Protein AF-A0A2V5WBS1-F1 (afdb_monomer_lite)

pLDDT: mean 89.4, std 15.26, range [41.47, 98.94]

Secondary structure (DSSP, 8-state):
----------------------EEEEESSSS-SSHHHHHH-TTEEEEEEPSEEEE--EEE-S--EEE-TTTT--STT--TT-TTSEEEE-S-SBSS-EEEEE-SSS-EEESEEEEEEESBS--EEEEE-TT--S-EEES-EEEEEEE--SSTT---B--

Radius of gyration: 22.57 Å; chains: 1; bounding box: 39×41×91 Å

Structure (mmCIF, N/CA/C/O backbone):
data_AF-A0A2V5WBS1-F1
#
_entry.id   AF-A0A2V5WBS1-F1
#
loop_
_atom_site.group_PDB
_atom_site.id
_atom_site.type_symbol
_atom_site.label_atom_id
_atom_site.label_alt_id
_atom_site.label_comp_id
_atom_site.label_asym_id
_atom_site.label_entity_id
_atom_site.label_seq_id
_atom_site.pdbx_PDB_ins_code
_atom_site.Cartn_x
_atom_site.Cartn_y
_atom_site.Cartn_z
_atom_site.occupancy
_atom_site.B_iso_or_equiv
_atom_site.auth_seq_id
_atom_site.auth_comp_id
_atom_site.auth_asym_id
_atom_site.auth_atom_id
_atom_site.pdbx_PDB_model_num
ATOM 1 N N . MET A 1 1 ? -10.206 -27.647 74.585 1.00 41.47 1 MET A N 1
ATOM 2 C CA . MET A 1 1 ? -9.402 -27.635 73.344 1.00 41.47 1 MET A CA 1
ATOM 3 C C . MET A 1 1 ? -10.195 -26.863 72.298 1.00 41.47 1 MET A C 1
ATOM 5 O O . MET A 1 1 ? -11.294 -27.279 71.966 1.00 41.47 1 MET A O 1
ATOM 9 N N . ASN A 1 2 ? -9.707 -25.675 71.931 1.00 43.78 2 ASN A N 1
ATOM 10 C CA . ASN A 1 2 ? -10.379 -24.681 71.086 1.00 43.78 2 ASN A CA 1
ATOM 11 C C . ASN A 1 2 ? -10.222 -25.021 69.600 1.00 43.78 2 ASN A C 1
ATOM 13 O O . ASN A 1 2 ? -9.089 -25.164 69.151 1.00 43.78 2 ASN A O 1
ATOM 17 N N . ILE A 1 3 ? -11.309 -25.033 68.825 1.00 48.00 3 ILE A N 1
ATOM 18 C CA . ILE A 1 3 ? -11.236 -24.980 67.358 1.00 48.00 3 ILE A CA 1
ATOM 19 C C . ILE A 1 3 ? -12.057 -23.779 66.892 1.00 48.00 3 ILE A C 1
ATOM 21 O O . ILE A 1 3 ? -13.285 -23.775 66.917 1.00 48.00 3 ILE A O 1
ATOM 25 N N . LYS A 1 4 ? -11.331 -22.718 66.530 1.00 48.94 4 LYS A N 1
ATOM 26 C CA . LYS A 1 4 ? -11.854 -21.519 65.877 1.00 48.94 4 LYS A CA 1
ATOM 27 C C . LYS A 1 4 ? -12.185 -21.897 64.431 1.00 48.94 4 LYS A C 1
ATOM 29 O O . LYS A 1 4 ? -11.272 -22.178 63.660 1.00 48.94 4 LYS A O 1
ATOM 34 N N . SER A 1 5 ? -13.469 -21.933 64.077 1.00 52.53 5 SER A N 1
ATOM 35 C CA . SER A 1 5 ? -13.901 -22.148 62.693 1.00 52.53 5 SER A CA 1
ATOM 36 C C . SER A 1 5 ? -13.701 -20.860 61.895 1.00 52.53 5 SER A C 1
ATOM 38 O O . SER A 1 5 ? -14.332 -19.841 62.168 1.00 52.53 5 SER A O 1
ATOM 40 N N . LEU A 1 6 ? -12.782 -20.919 60.936 1.00 49.41 6 LEU A N 1
ATOM 41 C CA . LEU A 1 6 ? -12.473 -19.881 59.960 1.00 49.41 6 LEU A CA 1
ATOM 42 C C . LEU A 1 6 ? -13.694 -19.688 59.038 1.00 49.41 6 LEU A C 1
ATOM 44 O O . LEU A 1 6 ? -14.056 -20.608 58.307 1.00 49.41 6 LEU A O 1
ATOM 48 N N . LEU A 1 7 ? -14.346 -18.520 59.065 1.00 48.88 7 LEU A N 1
ATOM 49 C CA . LEU A 1 7 ? -15.300 -18.154 58.015 1.00 48.88 7 LEU A CA 1
ATOM 50 C C . LEU A 1 7 ? -14.501 -17.815 56.752 1.00 48.88 7 LEU A C 1
ATOM 52 O O . LEU A 1 7 ? -13.809 -16.801 56.702 1.00 48.88 7 LEU A O 1
ATOM 56 N N . ALA A 1 8 ? -14.595 -18.677 55.743 1.00 50.53 8 ALA A N 1
ATOM 57 C CA . ALA A 1 8 ? -14.083 -18.409 54.409 1.00 50.53 8 ALA A CA 1
ATOM 58 C C . ALA A 1 8 ? -14.973 -17.354 53.735 1.00 50.53 8 ALA A C 1
ATOM 60 O O . ALA A 1 8 ? -16.068 -17.650 53.257 1.00 50.53 8 ALA A O 1
ATOM 61 N N . THR A 1 9 ? -14.521 -16.103 53.710 1.00 52.69 9 THR A N 1
ATOM 62 C CA . THR A 1 9 ? -15.096 -15.062 52.858 1.00 52.69 9 THR A CA 1
ATOM 63 C C . THR A 1 9 ? -14.765 -15.388 51.404 1.00 52.69 9 THR A C 1
ATOM 65 O O . THR A 1 9 ? -13.664 -15.142 50.921 1.00 52.69 9 THR A O 1
ATOM 68 N N . SER A 1 10 ? -15.732 -15.980 50.705 1.00 59.66 10 SER A N 1
ATOM 69 C CA . SER A 1 10 ? -15.695 -16.159 49.255 1.00 59.66 10 SER A CA 1
ATOM 70 C C . SER A 1 10 ? -15.701 -14.787 48.575 1.00 59.66 10 SER A C 1
ATOM 72 O O . SER A 1 10 ? -16.743 -14.136 48.493 1.00 59.66 10 SER A O 1
ATOM 74 N N . LEU A 1 11 ? -14.541 -14.340 48.092 1.00 58.22 11 LEU A N 1
ATOM 75 C CA . LEU A 1 11 ? -14.424 -13.169 47.227 1.00 58.22 11 LEU A CA 1
ATOM 76 C C . LEU A 1 11 ? -14.953 -13.537 45.834 1.00 58.22 11 LEU A C 1
ATOM 78 O O . LEU A 1 11 ? -14.291 -14.240 45.075 1.00 58.22 11 LEU A O 1
ATOM 82 N N . LEU A 1 12 ? -16.165 -13.084 45.516 1.00 52.81 12 LEU A N 1
ATOM 83 C CA . LEU A 1 12 ? -16.770 -13.237 44.196 1.00 52.81 12 LEU A CA 1
ATOM 84 C C . LEU A 1 12 ? -16.085 -12.263 43.224 1.00 52.81 12 LEU A C 1
ATOM 86 O O . LEU A 1 12 ? -16.373 -11.067 43.222 1.00 52.81 12 LEU A O 1
ATOM 90 N N . THR A 1 13 ? -15.146 -12.754 42.419 1.00 59.41 13 THR A N 1
ATOM 91 C CA . THR A 1 13 ? -14.510 -11.978 41.349 1.00 59.41 13 THR A CA 1
ATOM 92 C C . THR A 1 13 ? -15.490 -11.800 40.193 1.00 59.41 13 THR A C 1
ATOM 94 O O . THR A 1 13 ? -15.758 -12.716 39.419 1.00 59.41 13 THR A O 1
ATOM 97 N N . THR A 1 14 ? -16.041 -10.597 40.055 1.00 58.47 14 THR A N 1
ATOM 98 C CA . THR A 1 14 ? -16.773 -10.188 38.853 1.00 58.47 14 THR A CA 1
ATOM 99 C C . THR A 1 14 ? -15.815 -10.150 37.665 1.00 58.47 14 THR A C 1
ATOM 101 O O . THR A 1 14 ? -14.987 -9.245 37.557 1.00 58.47 14 THR A O 1
ATOM 104 N N . ILE A 1 15 ? -15.918 -11.135 36.772 1.00 64.38 15 ILE A N 1
ATOM 105 C CA . ILE A 1 15 ? -15.228 -11.136 35.480 1.00 64.38 15 ILE A CA 1
ATOM 106 C C . ILE A 1 15 ? -15.939 -10.111 34.594 1.00 64.38 15 ILE A C 1
ATOM 108 O O . ILE A 1 15 ? -17.036 -10.356 34.096 1.00 64.38 15 ILE A O 1
ATOM 112 N N . VAL A 1 16 ? -15.331 -8.939 34.422 1.00 64.94 16 VAL A N 1
ATOM 113 C CA . VAL A 1 16 ? -15.797 -7.954 33.443 1.00 64.94 16 VAL A CA 1
ATOM 114 C C . VAL A 1 16 ? -15.294 -8.417 32.078 1.00 64.94 16 VAL A C 1
ATOM 116 O O . VAL A 1 16 ? -14.090 -8.434 31.830 1.00 64.94 16 VAL A O 1
ATOM 119 N N . ALA A 1 17 ? -16.199 -8.849 31.200 1.00 62.03 17 ALA A N 1
ATOM 120 C CA . ALA A 1 17 ? -15.848 -9.182 29.826 1.00 62.03 17 ALA A CA 1
ATOM 121 C C . ALA A 1 17 ? -15.535 -7.885 29.067 1.00 62.03 17 ALA A C 1
ATOM 123 O O . ALA A 1 17 ? -16.435 -7.149 28.658 1.00 62.03 17 ALA A O 1
ATOM 124 N N . PHE A 1 18 ? -14.248 -7.584 28.895 1.00 54.19 18 PHE A N 1
ATOM 125 C CA . PHE A 1 18 ? -13.818 -6.532 27.986 1.00 54.19 18 PHE A CA 1
ATOM 126 C C . PHE A 1 18 ? -14.029 -7.038 26.562 1.00 54.19 18 PHE A C 1
ATOM 128 O O . PHE A 1 18 ? -13.283 -7.881 26.069 1.00 54.19 18 PHE A O 1
ATOM 135 N N . ASN A 1 19 ? -15.058 -6.524 25.893 1.00 50.41 19 ASN A N 1
ATOM 136 C CA . ASN A 1 19 ? -15.126 -6.622 24.444 1.00 50.41 19 ASN A CA 1
ATOM 137 C C . ASN A 1 19 ? -13.995 -5.747 23.901 1.00 50.41 19 ASN A C 1
ATOM 139 O O . ASN A 1 19 ? -14.144 -4.527 23.818 1.00 50.41 19 ASN A O 1
ATOM 143 N N . ALA A 1 20 ? -12.852 -6.354 23.585 1.00 59.31 20 ALA A N 1
ATOM 144 C CA . ALA A 1 20 ? -11.807 -5.685 22.830 1.00 59.31 20 ALA A CA 1
ATOM 145 C C . ALA A 1 20 ? -12.387 -5.377 21.446 1.00 59.31 20 ALA A C 1
ATOM 147 O O . ALA A 1 20 ? -12.411 -6.226 20.557 1.00 59.31 20 ALA A O 1
ATOM 148 N N . ARG A 1 21 ? -12.945 -4.174 21.276 1.00 62.84 21 ARG A N 1
ATOM 149 C CA . ARG A 1 21 ? -13.267 -3.676 19.942 1.00 62.84 21 ARG A CA 1
ATOM 150 C C . ARG A 1 21 ? -11.927 -3.538 19.237 1.00 62.84 21 ARG A C 1
ATOM 152 O O . ARG A 1 21 ? -11.057 -2.837 19.742 1.00 62.84 21 ARG A O 1
ATOM 159 N N . ALA A 1 22 ? -11.756 -4.235 18.119 1.00 76.00 22 ALA A N 1
ATOM 160 C CA . ALA A 1 22 ? -10.608 -4.040 17.249 1.00 76.00 22 ALA A CA 1
ATOM 161 C C . ALA A 1 22 ? -10.513 -2.543 16.914 1.00 76.00 22 ALA A C 1
ATOM 163 O O . ALA A 1 22 ? -11.401 -2.000 16.251 1.00 76.00 22 ALA A O 1
ATOM 164 N N . THR A 1 23 ? -9.495 -1.852 17.435 1.00 93.00 23 THR A N 1
ATOM 165 C CA . THR A 1 23 ? -9.332 -0.421 17.166 1.00 93.00 23 THR A CA 1
ATOM 166 C C . THR A 1 23 ? -9.027 -0.251 15.689 1.00 93.00 23 THR A C 1
ATOM 168 O O . THR A 1 23 ? -8.147 -0.920 15.142 1.00 93.00 23 THR A O 1
ATOM 171 N N . THR A 1 24 ? -9.784 0.631 15.043 1.00 97.19 24 THR A N 1
ATOM 172 C CA . THR A 1 24 ? -9.559 1.012 13.652 1.00 97.19 24 THR A CA 1
ATOM 173 C C . THR A 1 24 ? -8.811 2.334 13.619 1.00 97.19 24 THR A C 1
ATOM 175 O O . THR A 1 24 ? -9.286 3.326 14.169 1.00 97.19 24 THR A O 1
ATOM 178 N N . CYS A 1 25 ? -7.667 2.350 12.952 1.00 98.38 25 CYS A N 1
ATOM 179 C CA . CYS A 1 25 ? -6.831 3.526 12.768 1.00 98.38 25 CYS A CA 1
ATOM 180 C C . CYS A 1 25 ? -6.940 3.999 11.320 1.00 98.38 25 CYS A C 1
ATOM 182 O O . CYS A 1 25 ? -6.890 3.193 10.393 1.00 98.38 25 CYS A O 1
ATOM 184 N N . SER A 1 26 ? -7.155 5.301 11.130 1.00 98.56 26 SER A N 1
ATOM 185 C CA . SER A 1 26 ? -7.348 5.900 9.805 1.00 98.56 26 SER A CA 1
ATOM 186 C C . SER A 1 26 ? -6.086 6.626 9.352 1.00 98.56 26 SER A C 1
ATOM 188 O O . SER A 1 26 ? -5.502 7.386 10.130 1.00 98.56 26 SER A O 1
ATOM 190 N N . VAL A 1 27 ? -5.703 6.414 8.095 1.00 98.75 27 VAL A N 1
ATOM 191 C CA . VAL A 1 27 ? -4.515 7.002 7.468 1.00 98.75 27 VAL A CA 1
ATOM 192 C C . VAL A 1 27 ? -4.922 7.767 6.196 1.00 98.75 27 VAL A C 1
ATOM 194 O O . VAL A 1 27 ? -5.599 7.192 5.347 1.00 98.75 27 VAL A O 1
ATOM 197 N N . PRO A 1 28 ? -4.503 9.031 6.004 1.00 98.44 28 PRO A N 1
ATOM 198 C CA . PRO A 1 28 ? -3.790 9.849 6.972 1.00 98.44 28 PRO A CA 1
ATOM 199 C C . PRO A 1 28 ? -4.740 10.400 8.047 1.00 98.44 28 PRO A C 1
ATOM 201 O O . PRO A 1 28 ? -5.926 10.639 7.817 1.00 98.44 28 PRO A O 1
ATOM 204 N N . SER A 1 29 ? -4.197 10.663 9.226 1.00 98.12 29 SER A N 1
ATOM 205 C CA . SER A 1 29 ? -4.842 11.440 10.285 1.00 98.12 29 SER A CA 1
ATOM 206 C C . SER A 1 29 ? -3.787 12.179 11.109 1.00 98.12 29 SER A C 1
ATOM 208 O O . SER A 1 29 ? -2.590 11.989 10.909 1.00 98.12 29 SER A O 1
ATOM 210 N N . ALA A 1 30 ? -4.218 13.013 12.061 1.00 97.19 30 ALA A N 1
ATOM 211 C CA . ALA A 1 30 ? -3.288 13.706 12.956 1.00 97.19 30 ALA A CA 1
ATOM 212 C C . ALA A 1 30 ? -2.431 12.738 13.797 1.00 97.19 30 ALA A C 1
ATOM 214 O O . ALA A 1 30 ? -1.282 13.051 14.089 1.00 97.19 30 ALA A O 1
ATOM 215 N N . GLY A 1 31 ? -2.981 11.577 14.181 1.00 96.94 31 GLY A N 1
ATOM 216 C CA . GLY A 1 31 ? -2.247 10.544 14.921 1.00 96.94 31 GLY A CA 1
ATOM 217 C C . GLY A 1 31 ? -1.435 9.610 14.022 1.00 96.94 31 GLY A C 1
ATOM 218 O O . GLY A 1 31 ? -0.382 9.135 14.431 1.00 96.94 31 GLY A O 1
ATOM 219 N N . TYR A 1 32 ? -1.899 9.386 12.790 1.00 98.38 32 TYR A N 1
ATOM 220 C CA . TYR A 1 32 ? -1.291 8.447 11.849 1.00 98.38 32 TYR A CA 1
ATOM 221 C C . TYR A 1 32 ? -1.124 9.107 10.475 1.00 98.38 32 TYR A C 1
ATOM 223 O O . TYR A 1 32 ? -1.949 8.898 9.582 1.00 98.38 32 TYR A O 1
ATOM 231 N N . PRO A 1 33 ? -0.096 9.952 10.290 1.00 98.25 33 PRO A N 1
ATOM 232 C CA . PRO A 1 33 ? 0.133 10.627 9.015 1.00 98.25 33 PRO A CA 1
ATOM 233 C C . PRO A 1 33 ? 0.611 9.670 7.910 1.00 98.25 33 PRO A C 1
ATOM 235 O O . PRO A 1 33 ? 0.470 9.999 6.736 1.00 98.25 33 PRO A O 1
ATOM 238 N N . THR A 1 34 ? 1.152 8.504 8.276 1.00 98.62 34 THR A N 1
ATOM 239 C CA . THR A 1 34 ? 1.688 7.481 7.365 1.00 98.62 34 THR A CA 1
ATOM 240 C C . THR A 1 34 ? 1.094 6.109 7.670 1.00 98.62 34 THR A C 1
ATOM 242 O O . THR A 1 34 ? 0.552 5.884 8.761 1.00 98.62 34 THR A O 1
ATOM 245 N N . ILE A 1 35 ? 1.208 5.176 6.722 1.00 98.81 35 ILE A N 1
ATOM 246 C CA . ILE A 1 35 ? 0.755 3.794 6.918 1.00 98.81 35 ILE A CA 1
ATOM 247 C C . ILE A 1 35 ? 1.600 3.133 8.009 1.00 98.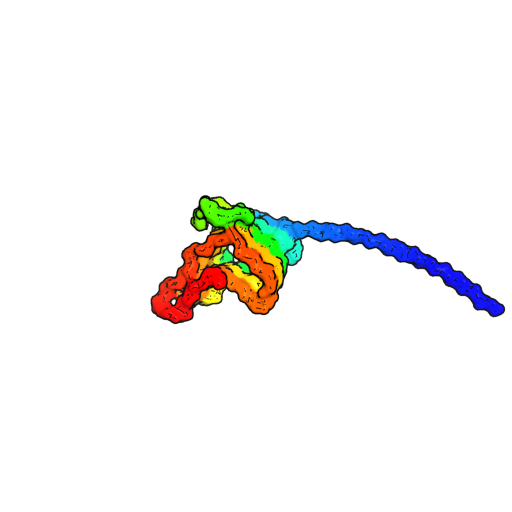81 35 ILE A C 1
ATOM 249 O O . ILE A 1 35 ? 1.040 2.533 8.930 1.00 98.81 35 ILE A O 1
ATOM 253 N N . GLN A 1 36 ? 2.928 3.301 7.964 1.00 98.75 36 GLN A N 1
ATOM 254 C CA . GLN A 1 36 ? 3.812 2.703 8.968 1.00 98.75 36 GLN A CA 1
ATOM 255 C C . GLN A 1 36 ? 3.494 3.190 10.392 1.00 98.75 36 GLN A C 1
ATOM 257 O O . GLN A 1 36 ? 3.48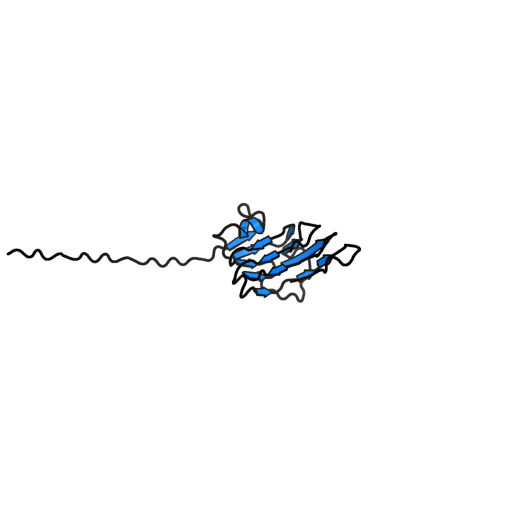5 2.377 11.310 1.00 98.75 36 GLN A O 1
ATOM 262 N N . ALA A 1 37 ? 3.135 4.467 10.585 1.00 98.56 37 ALA A N 1
ATOM 263 C CA . ALA A 1 37 ? 2.779 4.987 11.909 1.00 98.56 37 ALA A CA 1
ATOM 264 C C . ALA A 1 37 ? 1.557 4.273 12.521 1.00 98.56 37 ALA A C 1
ATOM 266 O O . ALA A 1 37 ? 1.538 4.006 13.721 1.00 98.56 37 ALA A O 1
ATOM 267 N N . ALA A 1 38 ? 0.548 3.931 11.709 1.00 98.62 38 ALA A N 1
ATOM 268 C CA . ALA A 1 38 ? -0.601 3.146 12.172 1.00 98.62 38 ALA A CA 1
ATOM 269 C C . ALA A 1 38 ? -0.247 1.669 12.416 1.00 98.62 38 ALA A C 1
ATOM 271 O O . ALA A 1 38 ? -0.792 1.036 13.319 1.00 98.62 38 ALA A O 1
ATOM 272 N N . ILE A 1 39 ? 0.664 1.105 11.620 1.00 98.56 39 ILE A N 1
ATOM 273 C CA . ILE A 1 39 ? 1.144 -0.271 11.801 1.00 98.56 39 ILE A CA 1
ATOM 274 C C . ILE A 1 39 ? 1.975 -0.406 13.085 1.00 98.56 39 ILE A C 1
ATOM 276 O O . ILE A 1 39 ? 1.823 -1.395 13.807 1.00 98.56 39 ILE A O 1
ATOM 280 N N . ASP A 1 40 ? 2.795 0.586 13.417 1.00 98.38 40 ASP A N 1
ATOM 281 C CA . ASP A 1 40 ? 3.641 0.573 14.616 1.00 98.38 40 ASP A CA 1
ATOM 282 C C . ASP A 1 40 ? 2.829 0.678 15.918 1.00 98.38 40 ASP A C 1
ATOM 284 O O . ASP A 1 40 ? 3.239 0.150 16.954 1.00 98.38 40 ASP A O 1
ATOM 288 N N . ASP A 1 41 ? 1.648 1.299 15.874 1.00 97.56 41 ASP A N 1
ATOM 289 C CA . ASP A 1 41 ? 0.737 1.355 17.014 1.00 97.56 41 ASP A CA 1
ATOM 290 C C . ASP A 1 41 ? 0.049 -0.002 17.231 1.00 97.56 41 ASP A C 1
ATOM 292 O O . ASP A 1 41 ? -0.813 -0.436 16.463 1.00 97.56 41 ASP A O 1
ATOM 296 N N . SER A 1 42 ? 0.422 -0.687 18.313 1.00 95.94 42 SER A N 1
ATOM 297 C CA . SER A 1 42 ? -0.091 -2.016 18.665 1.00 95.94 42 SER A CA 1
ATOM 298 C C . SER A 1 42 ? -1.581 -2.040 19.007 1.00 95.94 42 SER A C 1
ATOM 300 O O . SER A 1 42 ? -2.179 -3.118 19.014 1.00 95.94 42 SER A O 1
ATOM 302 N N . SER A 1 43 ? -2.197 -0.883 19.266 1.00 95.38 43 SER A N 1
ATOM 303 C CA . SER A 1 43 ? -3.637 -0.797 19.488 1.00 95.38 43 SER A CA 1
ATOM 304 C C . SER A 1 43 ? -4.432 -0.933 18.186 1.00 95.38 43 SER A C 1
ATOM 306 O O . SER A 1 43 ? -5.558 -1.429 18.227 1.00 95.38 43 SER A O 1
ATOM 308 N N . CYS A 1 44 ? -3.851 -0.566 17.038 1.00 97.06 44 CYS A N 1
ATOM 309 C CA . CYS A 1 44 ? -4.493 -0.580 15.725 1.00 97.06 44 CYS A CA 1
ATOM 310 C C . CYS A 1 44 ? -4.628 -2.002 15.166 1.00 97.06 44 CYS A C 1
ATOM 312 O O . CYS A 1 44 ? -3.743 -2.504 14.471 1.00 97.06 44 CYS A O 1
ATOM 314 N N . ALA A 1 45 ? -5.755 -2.661 15.417 1.00 97.25 45 ALA A N 1
ATOM 315 C CA . ALA A 1 45 ? -6.050 -3.976 14.846 1.00 97.25 45 ALA A CA 1
ATOM 316 C C . ALA A 1 45 ? -6.441 -3.902 13.356 1.00 97.25 45 ALA A C 1
ATOM 318 O O . ALA A 1 45 ? -6.143 -4.818 12.587 1.00 97.25 45 ALA A O 1
ATOM 319 N N . VAL A 1 46 ? -7.083 -2.803 12.953 1.00 98.44 46 VAL A N 1
ATOM 320 C CA . VAL A 1 46 ? -7.456 -2.511 11.563 1.00 98.44 46 VAL A CA 1
ATOM 321 C C . VAL A 1 46 ? -6.859 -1.166 11.169 1.00 98.44 46 VAL A C 1
ATOM 323 O O . VAL A 1 46 ? -6.993 -0.189 11.906 1.00 98.44 46 VAL A O 1
ATOM 326 N N . VAL A 1 47 ? -6.224 -1.100 10.005 1.00 98.81 47 VAL A N 1
ATOM 327 C CA . VAL A 1 47 ? -5.693 0.131 9.417 1.00 98.81 47 VAL A CA 1
ATOM 328 C C . VAL A 1 47 ? -6.453 0.400 8.126 1.00 98.81 47 VAL A C 1
ATOM 330 O O . VAL A 1 47 ? -6.329 -0.357 7.168 1.00 98.81 47 VAL A O 1
ATOM 333 N N . ASN A 1 48 ? -7.242 1.473 8.112 1.00 98.81 48 ASN A N 1
ATOM 334 C CA . ASN A 1 48 ? -7.970 1.930 6.932 1.00 98.81 48 ASN A CA 1
ATOM 335 C C . ASN A 1 48 ? -7.216 3.096 6.298 1.00 98.81 48 ASN A C 1
ATOM 337 O O . ASN A 1 48 ? -7.035 4.147 6.918 1.00 98.81 48 ASN A O 1
ATOM 341 N N . VAL A 1 49 ? -6.806 2.911 5.053 1.00 98.88 49 VAL A N 1
ATOM 342 C CA . VAL A 1 49 ? -6.060 3.889 4.275 1.00 98.88 49 VAL A CA 1
ATOM 343 C C . VAL A 1 49 ? -7.025 4.559 3.300 1.00 98.88 49 VAL A C 1
ATOM 345 O O . VAL A 1 49 ? -7.719 3.898 2.530 1.00 98.88 49 VAL A O 1
ATOM 348 N N . ALA A 1 50 ? -7.121 5.883 3.372 1.00 98.81 50 ALA A N 1
ATOM 349 C CA . ALA A 1 50 ? -7.915 6.687 2.452 1.00 98.81 50 ALA A CA 1
ATOM 350 C C . ALA A 1 50 ? -7.306 6.664 1.030 1.00 98.81 50 ALA A C 1
ATOM 352 O O . ALA A 1 50 ? -6.154 6.256 0.856 1.00 98.81 50 ALA A O 1
ATOM 353 N N . PRO A 1 51 ? -8.042 7.087 -0.014 1.00 98.81 51 PRO A N 1
ATOM 354 C CA . PRO A 1 51 ? -7.445 7.277 -1.333 1.00 98.81 51 PRO A CA 1
ATOM 355 C C . PRO A 1 51 ? -6.284 8.277 -1.280 1.00 98.81 51 PRO A C 1
ATOM 357 O O . PRO A 1 51 ? -6.377 9.307 -0.606 1.00 98.81 51 PRO A O 1
ATOM 360 N N . GLY A 1 52 ? -5.202 7.991 -2.000 1.00 98.56 52 GLY A N 1
ATOM 361 C CA . GLY A 1 52 ? -4.001 8.823 -1.977 1.00 98.56 52 GLY A CA 1
ATOM 362 C C . GLY A 1 52 ? -2.739 8.085 -2.410 1.00 98.56 52 GLY A C 1
ATOM 363 O O . GLY A 1 52 ? -2.748 6.872 -2.602 1.00 98.56 52 GLY A O 1
ATOM 364 N N . LEU A 1 53 ? -1.648 8.838 -2.558 1.00 98.31 53 LEU A N 1
ATOM 365 C CA . LEU A 1 53 ? -0.315 8.314 -2.854 1.00 98.31 53 LEU A CA 1
ATOM 366 C C . LEU A 1 53 ? 0.523 8.261 -1.571 1.00 98.31 53 LEU A C 1
ATOM 368 O O . LEU A 1 53 ? 0.693 9.282 -0.906 1.00 98.31 53 LEU A O 1
ATOM 372 N N . TYR A 1 54 ? 1.081 7.093 -1.272 1.00 98.62 54 TYR A N 1
ATOM 373 C CA . TYR A 1 54 ? 1.843 6.804 -0.058 1.00 98.62 54 TYR A CA 1
ATOM 374 C C . TYR A 1 54 ? 3.245 6.301 -0.435 1.00 98.62 54 TYR A C 1
ATOM 376 O O . TYR A 1 54 ? 3.410 5.111 -0.716 1.00 98.62 54 TYR A O 1
ATOM 384 N N . PRO A 1 55 ? 4.256 7.189 -0.508 1.00 97.94 55 PRO A N 1
ATOM 385 C CA . PRO A 1 55 ? 5.634 6.806 -0.793 1.00 97.94 55 PRO A CA 1
ATOM 386 C C . PRO A 1 55 ? 6.295 6.202 0.446 1.00 97.94 55 PRO A C 1
ATOM 388 O O . PRO A 1 55 ? 6.933 6.900 1.233 1.00 97.94 55 PRO A O 1
ATOM 391 N N . GLU A 1 56 ? 6.122 4.896 0.628 1.00 97.56 56 GLU A N 1
ATOM 392 C CA . GLU A 1 56 ? 6.525 4.166 1.829 1.00 97.56 56 GLU A CA 1
ATOM 393 C C . GLU A 1 56 ? 7.012 2.748 1.482 1.00 97.56 56 GLU A C 1
ATOM 395 O O . GLU A 1 56 ? 6.594 2.139 0.499 1.00 97.56 56 GLU A O 1
ATOM 400 N N . ASN A 1 57 ? 7.880 2.188 2.326 1.00 97.81 57 ASN A N 1
ATOM 401 C CA . ASN A 1 57 ? 8.111 0.745 2.408 1.00 97.81 57 ASN A CA 1
ATOM 402 C C . ASN A 1 57 ? 7.588 0.273 3.772 1.00 97.81 57 ASN A C 1
ATOM 404 O O . ASN A 1 57 ? 8.140 0.648 4.805 1.00 97.81 57 ASN A O 1
ATOM 408 N N . VAL A 1 58 ? 6.518 -0.518 3.771 1.00 98.44 58 VAL A N 1
ATOM 409 C CA . VAL A 1 58 ? 5.747 -0.890 4.960 1.00 98.44 58 VAL A CA 1
ATOM 410 C C . VAL A 1 58 ? 6.211 -2.241 5.500 1.00 98.44 58 VAL A C 1
ATOM 412 O O . VAL A 1 58 ? 6.177 -3.254 4.800 1.00 98.44 58 VAL A O 1
ATOM 415 N N . PHE A 1 59 ? 6.601 -2.285 6.769 1.00 98.00 59 PHE A N 1
ATOM 416 C CA . PHE A 1 59 ? 6.926 -3.508 7.496 1.00 98.00 59 PHE A CA 1
ATOM 417 C C . PHE A 1 59 ? 5.818 -3.842 8.496 1.00 98.00 59 PHE A C 1
ATOM 419 O O . PHE A 1 59 ? 5.498 -3.038 9.368 1.00 98.00 59 PHE A O 1
ATOM 426 N N . ILE A 1 60 ? 5.257 -5.048 8.389 1.00 98.12 60 ILE A N 1
ATOM 427 C CA . ILE A 1 60 ? 4.129 -5.526 9.193 1.00 98.12 60 ILE A CA 1
ATOM 428 C C . ILE A 1 60 ? 4.613 -6.647 10.134 1.00 98.12 60 ILE A C 1
ATOM 430 O O . ILE A 1 60 ? 4.655 -7.815 9.732 1.00 98.12 60 ILE A O 1
ATOM 434 N N . PRO A 1 61 ? 4.998 -6.327 11.387 1.00 97.12 61 PRO A N 1
ATOM 435 C CA . PRO A 1 61 ? 5.547 -7.296 12.343 1.00 97.12 61 PRO A CA 1
ATOM 436 C C . PRO A 1 61 ? 4.488 -8.041 13.164 1.00 97.12 61 PRO A C 1
ATOM 438 O O . PRO A 1 61 ? 4.835 -8.837 14.035 1.00 97.12 61 PRO A O 1
ATOM 441 N N . ARG A 1 62 ? 3.202 -7.747 12.953 1.00 95.94 62 ARG A N 1
ATOM 442 C CA . ARG A 1 62 ? 2.085 -8.238 13.770 1.00 95.94 62 ARG A CA 1
ATOM 443 C C . ARG A 1 62 ? 0.855 -8.511 12.911 1.00 95.94 62 ARG A C 1
ATOM 445 O O . ARG A 1 62 ? 0.745 -7.980 11.811 1.00 95.94 62 ARG A O 1
ATOM 452 N N . SER A 1 63 ? -0.084 -9.296 13.436 1.00 96.25 63 SER A N 1
ATOM 453 C CA . SER A 1 63 ? -1.390 -9.473 12.795 1.00 96.25 63 SER A CA 1
ATOM 454 C C . SER A 1 63 ? -2.118 -8.126 12.721 1.00 96.25 63 SER A C 1
ATOM 456 O O . SER A 1 63 ? -2.167 -7.370 13.700 1.00 96.25 63 SER A O 1
ATOM 458 N N . VAL A 1 64 ? -2.625 -7.809 11.533 1.00 97.50 64 VAL A N 1
ATOM 459 C CA . VAL A 1 64 ? -3.348 -6.574 11.226 1.00 97.50 64 VAL A CA 1
ATOM 460 C C . VAL A 1 64 ? -4.190 -6.800 9.975 1.00 97.50 64 VAL A C 1
ATOM 462 O O . VAL A 1 64 ? -3.806 -7.560 9.081 1.00 97.50 64 VAL A O 1
ATOM 465 N N . VAL A 1 65 ? -5.327 -6.117 9.900 1.00 98.62 65 VAL A N 1
ATOM 466 C CA . VAL A 1 65 ? -6.065 -5.950 8.647 1.00 98.62 65 VAL A CA 1
ATOM 467 C C . VAL A 1 65 ? -5.684 -4.595 8.067 1.00 98.62 65 VAL A C 1
ATOM 469 O O . VAL A 1 65 ? -6.007 -3.563 8.654 1.00 98.62 65 VAL A O 1
ATOM 472 N N . LEU A 1 66 ? -4.973 -4.599 6.944 1.00 98.81 66 LEU A N 1
ATOM 473 C CA . LEU A 1 66 ? -4.588 -3.407 6.204 1.00 98.81 66 LEU A CA 1
ATOM 474 C C . LEU A 1 66 ? -5.523 -3.259 4.997 1.00 98.81 66 LEU A C 1
ATOM 476 O O . LEU A 1 66 ? -5.444 -4.032 4.044 1.00 98.81 66 LEU A O 1
ATOM 480 N N . ASN A 1 67 ? -6.409 -2.269 5.063 1.00 98.94 67 ASN A N 1
ATOM 481 C CA . ASN A 1 67 ? -7.421 -1.975 4.054 1.00 98.94 67 ASN A CA 1
ATOM 482 C C . ASN A 1 67 ? -7.053 -0.700 3.299 1.00 98.94 67 ASN A C 1
ATOM 484 O O . ASN A 1 67 ? -6.946 0.371 3.899 1.00 98.94 67 ASN A O 1
ATOM 488 N N . GLY A 1 68 ? -6.921 -0.802 1.987 1.00 98.88 68 GLY A N 1
ATOM 489 C CA . GLY A 1 68 ? -6.907 0.328 1.078 1.00 98.88 68 GLY A CA 1
ATOM 490 C C . GLY A 1 68 ? -8.321 0.842 0.843 1.00 98.88 68 GLY A C 1
ATOM 491 O O . GLY A 1 68 ? -9.317 0.242 1.262 1.00 98.88 68 GLY A O 1
ATOM 492 N N . SER A 1 69 ? -8.424 1.951 0.124 1.00 98.56 69 SER A N 1
ATOM 493 C CA . SER A 1 69 ? -9.698 2.599 -0.188 1.00 98.56 69 SER A CA 1
ATOM 494 C C . SER A 1 69 ? -10.678 1.721 -0.970 1.00 98.56 69 SER A C 1
ATOM 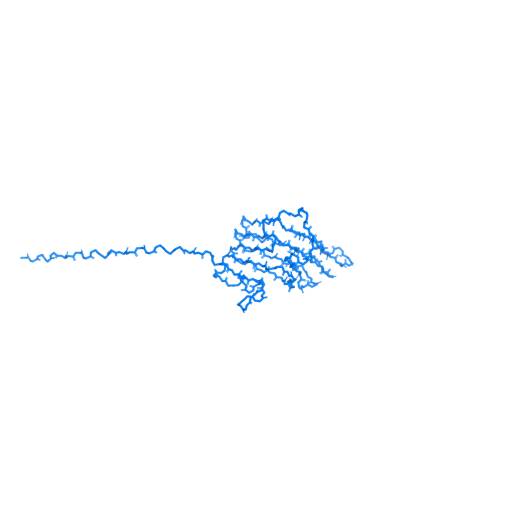496 O O . SER A 1 69 ? -11.872 2.016 -0.986 1.00 98.56 69 SER A O 1
ATOM 498 N N . GLN A 1 70 ? -10.190 0.654 -1.609 1.00 98.56 70 GLN A N 1
ATOM 499 C CA . GLN A 1 70 ? -10.978 -0.295 -2.395 1.00 98.56 70 GLN A CA 1
ATOM 500 C C . GLN A 1 70 ? -11.092 -1.668 -1.720 1.00 98.56 70 GLN A C 1
ATOM 502 O O . GLN A 1 70 ? -11.324 -2.669 -2.399 1.00 98.56 70 GLN A O 1
ATOM 507 N N . ALA A 1 71 ? -10.905 -1.749 -0.398 1.00 98.69 71 ALA A N 1
ATOM 508 C CA . ALA A 1 71 ? -11.002 -3.016 0.320 1.00 98.69 71 ALA A CA 1
ATOM 509 C C . ALA A 1 71 ? -12.359 -3.699 0.075 1.00 98.69 71 ALA A C 1
ATOM 511 O O . ALA A 1 71 ? -13.422 -3.068 0.123 1.00 98.69 71 ALA A O 1
ATOM 512 N N . GLY A 1 72 ? -12.316 -4.995 -0.237 1.00 98.31 72 GLY A N 1
ATOM 513 C CA . GLY A 1 72 ? -13.489 -5.791 -0.600 1.00 98.31 72 GLY A CA 1
ATOM 514 C C . GLY A 1 72 ? -14.086 -5.499 -1.984 1.00 98.31 72 GLY A C 1
ATOM 515 O O . GLY A 1 72 ? -15.085 -6.125 -2.340 1.00 98.31 72 GLY A O 1
ATOM 516 N N . GLN A 1 73 ? -13.511 -4.584 -2.775 1.00 97.94 73 GLN A N 1
ATOM 517 C CA . GLN A 1 73 ? -13.963 -4.293 -4.139 1.00 97.94 73 GLN A CA 1
ATOM 518 C C . GLN A 1 73 ? -13.140 -5.080 -5.170 1.00 97.94 73 GLN A C 1
ATOM 520 O O . GLN A 1 73 ? -11.918 -4.898 -5.242 1.00 97.94 73 GLN A O 1
ATOM 525 N N . PRO A 1 74 ? -13.775 -5.914 -6.019 1.00 96.31 74 PRO A N 1
ATOM 526 C CA . PRO A 1 74 ? -13.086 -6.625 -7.090 1.00 96.31 74 PRO A CA 1
ATOM 527 C C . PRO A 1 74 ? -12.255 -5.694 -7.976 1.00 96.31 74 PRO A C 1
ATOM 529 O O . PRO A 1 74 ? -12.652 -4.569 -8.260 1.00 96.31 74 PRO A O 1
ATOM 532 N N . VAL A 1 75 ? -11.118 -6.190 -8.470 1.00 96.88 75 VAL A N 1
ATOM 533 C CA . VAL A 1 75 ? -10.205 -5.417 -9.335 1.00 96.88 75 VAL A CA 1
ATOM 534 C C . VAL A 1 75 ? -10.861 -5.020 -10.668 1.00 96.88 75 VAL A C 1
ATOM 536 O O . VAL A 1 75 ? -10.497 -4.015 -11.273 1.00 96.88 75 VAL A O 1
ATOM 539 N N . ALA A 1 76 ? -11.854 -5.782 -11.134 1.00 96.12 76 ALA A N 1
ATOM 540 C CA . ALA A 1 76 ? -12.570 -5.474 -12.367 1.00 96.12 76 ALA A CA 1
ATOM 541 C C . ALA A 1 76 ? -13.264 -4.101 -12.284 1.00 96.12 76 ALA A C 1
ATOM 543 O O . ALA A 1 76 ? -14.124 -3.881 -11.437 1.00 96.12 76 ALA A O 1
ATOM 544 N N . GLY A 1 77 ? -12.907 -3.191 -13.195 1.00 92.75 77 GLY A N 1
ATOM 545 C CA . GLY A 1 77 ? -13.453 -1.828 -13.243 1.00 92.75 77 GLY A CA 1
ATOM 546 C C . GLY A 1 77 ? -12.685 -0.802 -12.405 1.00 92.75 77 GLY A C 1
ATOM 547 O O . GLY A 1 77 ? -12.975 0.389 -12.500 1.00 92.75 77 GLY A O 1
ATOM 548 N N . ARG A 1 78 ? -11.678 -1.232 -11.637 1.00 97.25 78 ARG A N 1
ATOM 549 C CA . ARG A 1 78 ? -10.721 -0.338 -10.980 1.00 97.25 78 ARG A CA 1
ATOM 550 C C . ARG A 1 78 ? -9.593 0.029 -11.937 1.00 97.25 78 ARG A C 1
ATOM 552 O O . ARG A 1 78 ? -9.255 -0.726 -12.846 1.00 97.25 78 ARG A O 1
ATOM 559 N N . THR A 1 79 ? -9.022 1.213 -11.741 1.00 97.81 79 THR A N 1
ATOM 560 C CA . THR A 1 79 ? -7.869 1.699 -12.508 1.00 97.81 79 THR A CA 1
ATOM 561 C C . THR A 1 79 ? -6.724 1.958 -11.541 1.00 97.81 79 THR A C 1
ATOM 563 O O . THR A 1 79 ? -6.879 2.761 -10.618 1.00 97.81 79 THR A O 1
ATOM 566 N N . SER A 1 80 ? -5.597 1.282 -11.777 1.00 97.38 80 SER A N 1
ATOM 567 C CA . SER A 1 80 ? -4.343 1.465 -11.038 1.00 97.38 80 SER A CA 1
ATOM 568 C C . SER A 1 80 ? -3.990 2.947 -10.906 1.00 97.38 80 SER A C 1
ATOM 570 O O . SER A 1 80 ? -4.084 3.697 -11.880 1.00 97.38 80 SER A O 1
ATOM 572 N N . GLY A 1 81 ? -3.629 3.384 -9.699 1.00 93.88 81 GLY A N 1
ATOM 573 C CA . GLY A 1 81 ? -3.169 4.753 -9.447 1.00 93.88 81 GLY A CA 1
ATOM 574 C C . GLY A 1 81 ? -4.237 5.841 -9.610 1.00 93.88 81 GLY A C 1
ATOM 575 O O . GLY A 1 81 ? -3.913 7.029 -9.566 1.00 93.88 81 GLY A O 1
ATOM 576 N N . SER A 1 82 ? -5.509 5.477 -9.814 1.00 97.38 82 SER A N 1
ATOM 577 C CA . SER A 1 82 ? -6.582 6.467 -9.914 1.00 97.38 82 SER A CA 1
ATOM 578 C C . SER A 1 82 ? -6.777 7.223 -8.588 1.00 97.38 82 SER A C 1
ATOM 580 O O . SER A 1 82 ? -6.444 6.697 -7.526 1.00 97.38 82 SER A O 1
ATOM 582 N N . PRO A 1 83 ? -7.399 8.420 -8.591 1.00 97.38 83 PRO A N 1
ATOM 583 C CA . PRO A 1 83 ? -7.676 9.167 -7.359 1.00 97.38 83 PRO A CA 1
ATOM 584 C C . PRO A 1 83 ? -8.564 8.436 -6.339 1.00 97.38 83 PRO A C 1
ATOM 586 O O . PRO A 1 83 ? -8.711 8.909 -5.217 1.00 97.38 83 PRO A O 1
ATOM 589 N N . ALA A 1 84 ? -9.189 7.321 -6.730 1.00 97.62 84 ALA A N 1
ATOM 590 C CA . ALA A 1 84 ? -10.003 6.481 -5.860 1.00 97.62 84 ALA A CA 1
ATOM 591 C C . ALA A 1 84 ? -9.212 5.334 -5.203 1.00 97.62 84 ALA A C 1
ATOM 593 O O . ALA A 1 84 ? -9.777 4.631 -4.365 1.00 97.62 84 ALA A O 1
ATOM 594 N N . GLU A 1 85 ? -7.944 5.126 -5.569 1.00 98.50 85 GLU A N 1
ATOM 595 C CA . GLU A 1 85 ? -7.059 4.089 -5.026 1.00 98.50 85 GLU A CA 1
ATOM 596 C C . GLU A 1 85 ? -6.185 4.638 -3.888 1.00 98.50 85 GLU A C 1
ATOM 598 O O . GLU A 1 85 ? -5.687 5.765 -3.938 1.00 98.50 85 GLU A O 1
ATOM 603 N N . SER A 1 86 ? -5.926 3.804 -2.884 1.00 98.81 86 SER A N 1
ATOM 604 C CA . SER A 1 86 ? -4.761 3.944 -2.013 1.00 98.81 86 SER A CA 1
ATOM 605 C C . SER A 1 86 ? -3.573 3.318 -2.734 1.00 98.81 86 SER A C 1
ATOM 607 O O . SER A 1 86 ? -3.510 2.098 -2.893 1.00 98.81 86 SER A O 1
ATOM 609 N N . THR A 1 87 ? -2.653 4.151 -3.209 1.00 98.75 87 THR A N 1
ATOM 610 C CA . THR A 1 87 ? -1.472 3.720 -3.959 1.00 98.75 87 THR A CA 1
ATOM 611 C C . THR A 1 87 ? -0.250 3.759 -3.060 1.00 98.75 87 THR A C 1
ATOM 613 O O . THR A 1 87 ? 0.185 4.843 -2.674 1.00 98.75 87 THR A O 1
ATOM 616 N N . ILE A 1 88 ? 0.320 2.598 -2.740 1.00 98.69 88 ILE A N 1
ATOM 617 C CA . ILE A 1 88 ? 1.603 2.516 -2.036 1.00 98.69 88 ILE A CA 1
ATOM 618 C C . ILE A 1 88 ? 2.704 2.391 -3.086 1.00 98.69 88 ILE A C 1
ATOM 620 O O . ILE A 1 88 ? 2.708 1.442 -3.871 1.00 98.69 88 ILE A O 1
ATOM 624 N N . VAL A 1 89 ? 3.619 3.357 -3.102 1.00 98.00 89 VAL A N 1
ATOM 625 C CA . VAL A 1 89 ? 4.766 3.375 -4.014 1.00 98.00 89 VAL A CA 1
ATOM 626 C C . VAL A 1 89 ? 6.044 3.142 -3.224 1.00 98.00 89 VAL A C 1
ATOM 628 O O . VAL A 1 89 ? 6.283 3.806 -2.215 1.00 98.00 89 VAL A O 1
ATOM 631 N N . GLY A 1 90 ? 6.873 2.204 -3.685 1.00 96.38 90 GLY A N 1
ATOM 632 C CA . GLY A 1 90 ? 8.175 1.941 -3.077 1.00 96.38 90 GLY A CA 1
ATOM 633 C C . GLY A 1 90 ? 9.012 3.218 -2.965 1.00 96.38 90 GLY A C 1
ATOM 634 O O . GLY A 1 90 ? 9.256 3.905 -3.954 1.00 96.38 90 GLY A O 1
ATOM 635 N N . SER A 1 91 ? 9.457 3.542 -1.749 1.00 92.44 91 SER A N 1
ATOM 636 C CA . SER A 1 91 ? 10.239 4.761 -1.480 1.00 92.44 91 SER A CA 1
ATOM 637 C C . SER A 1 91 ? 11.740 4.621 -1.766 1.00 92.44 91 SER A C 1
ATOM 639 O O . SER A 1 91 ? 12.458 5.619 -1.799 1.00 92.44 91 SER A O 1
ATOM 641 N N . ASN A 1 92 ? 12.221 3.394 -1.990 1.00 88.56 92 ASN A N 1
ATOM 642 C CA . ASN A 1 92 ? 13.633 3.092 -2.215 1.00 88.56 92 ASN A CA 1
ATOM 643 C C . ASN A 1 92 ? 13.875 2.656 -3.669 1.00 88.56 92 ASN A C 1
ATOM 645 O O . ASN A 1 92 ? 13.529 1.531 -4.023 1.00 88.56 92 ASN A O 1
ATOM 649 N N . PRO A 1 93 ? 14.512 3.495 -4.508 1.00 84.94 93 PRO A N 1
ATOM 650 C CA . PRO A 1 93 ? 14.734 3.186 -5.921 1.00 84.94 93 PRO A CA 1
ATOM 651 C C . PRO A 1 93 ? 15.910 2.226 -6.154 1.00 84.94 93 PRO A C 1
ATOM 653 O O . PRO A 1 93 ? 16.218 1.907 -7.297 1.00 84.94 93 PRO A O 1
ATOM 656 N N . THR A 1 94 ? 16.610 1.789 -5.107 1.00 87.00 94 THR A N 1
ATOM 657 C CA . THR A 1 94 ? 17.779 0.908 -5.212 1.00 87.00 94 THR A CA 1
ATOM 658 C C . THR A 1 94 ? 17.740 -0.174 -4.150 1.00 87.00 94 THR A C 1
ATOM 660 O O . THR A 1 94 ? 17.469 0.116 -2.984 1.00 87.00 94 THR A O 1
ATOM 663 N N . GLY A 1 95 ? 18.118 -1.390 -4.536 1.00 86.69 95 GLY A N 1
ATOM 664 C CA . GLY A 1 95 ? 18.149 -2.543 -3.642 1.00 86.69 95 GLY A CA 1
ATOM 665 C C . GLY A 1 95 ? 16.855 -3.348 -3.704 1.00 86.69 95 GLY A C 1
ATOM 666 O O . GLY A 1 95 ? 15.817 -2.862 -4.139 1.00 86.69 95 GLY A O 1
ATOM 667 N N . SER A 1 96 ? 16.923 -4.601 -3.256 1.00 90.81 96 SER A N 1
ATOM 668 C CA . SER A 1 96 ? 15.774 -5.512 -3.243 1.00 90.81 96 SER A CA 1
ATOM 669 C C . SER A 1 96 ? 1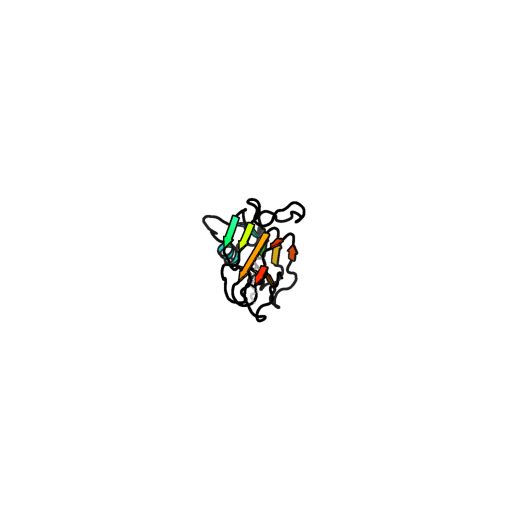4.865 -5.239 -2.039 1.00 90.81 96 SER A C 1
ATOM 671 O O . SER A 1 96 ? 14.777 -6.059 -1.123 1.00 90.81 96 SER A O 1
ATOM 673 N N . MET A 1 97 ? 14.246 -4.056 -2.000 1.00 91.38 97 MET A N 1
ATOM 674 C CA . MET A 1 97 ? 13.376 -3.606 -0.907 1.00 91.38 97 MET A CA 1
ATOM 675 C C . MET A 1 97 ? 11.895 -3.730 -1.298 1.00 91.38 97 MET A C 1
ATOM 677 O O . MET A 1 97 ? 11.423 -2.953 -2.131 1.00 91.38 97 MET A O 1
ATOM 681 N N . PRO A 1 98 ? 11.139 -4.670 -0.697 1.00 96.56 98 PRO A N 1
ATOM 682 C CA . PRO A 1 98 ? 9.709 -4.804 -0.954 1.00 96.56 98 PRO A CA 1
ATOM 683 C C . PRO A 1 98 ? 8.920 -3.572 -0.512 1.00 96.56 98 PRO A C 1
ATOM 685 O O . PRO A 1 98 ? 9.236 -2.984 0.527 1.00 96.56 98 PRO A O 1
ATOM 688 N N . VAL A 1 99 ? 7.873 -3.203 -1.255 1.00 98.38 99 VAL A N 1
ATOM 689 C CA . VAL A 1 99 ? 6.941 -2.134 -0.840 1.00 98.38 99 VAL A CA 1
ATOM 690 C C . VAL A 1 99 ? 6.214 -2.536 0.434 1.00 98.38 99 VAL A C 1
ATOM 692 O O . VAL A 1 99 ? 6.080 -1.723 1.339 1.00 98.38 99 VAL A O 1
ATOM 695 N N . ILE A 1 100 ? 5.795 -3.798 0.537 1.00 98.56 100 ILE A N 1
ATOM 696 C CA . ILE A 1 100 ? 5.196 -4.360 1.750 1.00 98.56 100 ILE A CA 1
ATOM 697 C C . ILE A 1 100 ? 5.974 -5.605 2.170 1.00 98.56 100 ILE A C 1
ATOM 699 O O . ILE A 1 100 ? 6.231 -6.499 1.368 1.00 98.56 100 ILE A O 1
ATOM 703 N N . VAL A 1 101 ? 6.313 -5.700 3.451 1.00 98.00 101 VAL A N 1
ATOM 704 C CA . VAL A 1 101 ? 6.901 -6.891 4.062 1.00 98.00 101 VAL A CA 1
ATOM 705 C C . VAL A 1 101 ? 5.983 -7.388 5.167 1.00 98.00 101 VAL A C 1
ATOM 707 O O . VAL A 1 101 ? 5.812 -6.722 6.186 1.00 98.00 101 VAL A O 1
ATOM 710 N N . ILE A 1 102 ? 5.452 -8.595 5.001 1.00 98.19 102 ILE A N 1
ATOM 711 C CA . ILE A 1 102 ? 4.675 -9.293 6.024 1.00 98.19 102 ILE A CA 1
ATOM 712 C C . ILE A 1 102 ? 5.614 -10.198 6.820 1.00 98.19 102 ILE A C 1
ATOM 714 O O . ILE A 1 102 ? 6.331 -11.027 6.257 1.00 98.19 102 ILE A O 1
ATOM 718 N N . ASN A 1 103 ? 5.625 -10.020 8.139 1.00 97.12 103 ASN A N 1
ATOM 719 C CA . ASN A 1 103 ? 6.432 -10.794 9.079 1.00 97.12 103 ASN A CA 1
ATOM 720 C C . ASN A 1 103 ? 5.599 -11.224 10.295 1.00 97.12 103 ASN A C 1
ATOM 722 O O . ASN A 1 103 ? 6.051 -11.128 11.436 1.00 97.12 103 ASN A O 1
ATOM 726 N N . ALA A 1 104 ? 4.364 -11.649 10.042 1.00 96.06 104 ALA A N 1
ATOM 727 C CA . ALA A 1 104 ? 3.430 -12.122 11.050 1.00 96.06 104 ALA A CA 1
ATOM 728 C C . ALA A 1 104 ? 2.334 -12.988 10.427 1.00 96.06 104 ALA A C 1
ATOM 730 O O . ALA A 1 104 ? 2.030 -12.888 9.240 1.00 96.06 104 ALA A O 1
ATOM 731 N N . ALA A 1 105 ? 1.717 -13.813 11.266 1.00 95.69 105 ALA A N 1
ATOM 732 C CA . ALA A 1 105 ? 0.538 -14.586 10.912 1.00 95.69 105 ALA A CA 1
ATOM 733 C C . ALA A 1 105 ? -0.711 -13.707 10.753 1.00 95.69 105 ALA A C 1
ATOM 735 O O . ALA A 1 105 ? -0.814 -12.654 11.390 1.00 95.69 105 ALA A O 1
ATOM 736 N N . ASN A 1 106 ? -1.703 -14.203 10.008 1.00 95.44 106 ASN A N 1
ATOM 737 C CA . ASN A 1 106 ? -3.051 -13.627 9.930 1.00 95.44 106 ASN A CA 1
ATOM 738 C C . ASN A 1 106 ? -3.041 -12.135 9.553 1.00 95.44 106 ASN A C 1
ATOM 740 O O . ASN A 1 106 ? -3.681 -11.308 10.209 1.00 95.44 106 ASN A O 1
ATOM 744 N N . VAL A 1 107 ? -2.249 -11.773 8.545 1.00 97.81 107 VAL A N 1
ATOM 745 C CA . VAL A 1 107 ? -2.231 -10.418 7.982 1.00 97.81 107 VAL A CA 1
ATOM 746 C C . VAL A 1 107 ? -3.118 -10.397 6.750 1.00 97.81 107 VAL A C 1
ATOM 748 O O . VAL A 1 107 ? -2.992 -11.255 5.882 1.00 97.81 107 VAL A O 1
ATOM 751 N N . THR A 1 108 ? -4.003 -9.408 6.661 1.00 98.50 108 THR A N 1
ATOM 752 C CA . THR A 1 108 ? -4.769 -9.134 5.439 1.00 98.50 108 THR A CA 1
ATOM 753 C C . THR A 1 108 ? -4.246 -7.858 4.798 1.00 98.50 108 THR A C 1
ATOM 755 O O . THR A 1 108 ? -4.084 -6.857 5.492 1.00 98.50 108 THR A O 1
ATOM 758 N N . VAL A 1 109 ? -4.001 -7.893 3.491 1.00 98.75 109 VAL A N 1
ATOM 759 C CA . VAL A 1 109 ? -3.740 -6.711 2.661 1.00 98.75 109 VAL A CA 1
ATOM 760 C C . VAL A 1 109 ? -4.797 -6.694 1.565 1.00 98.75 109 VAL A C 1
ATOM 762 O O . VAL A 1 109 ? -4.843 -7.613 0.743 1.00 98.75 109 VAL A O 1
ATOM 765 N N . ASP A 1 110 ? -5.656 -5.679 1.571 1.00 98.88 110 ASP A N 1
ATOM 766 C CA . ASP A 1 110 ? -6.852 -5.624 0.726 1.00 98.88 110 ASP A CA 1
ATOM 767 C C . ASP A 1 110 ? -7.023 -4.255 0.060 1.00 98.88 110 ASP A C 1
ATOM 769 O O . ASP A 1 110 ? -6.947 -3.236 0.738 1.00 98.88 110 ASP A O 1
ATOM 773 N N . GLY A 1 111 ? -7.312 -4.214 -1.242 1.00 98.69 111 GLY A N 1
ATOM 774 C CA . GLY A 1 111 ? -7.857 -3.012 -1.876 1.00 98.69 111 GLY A CA 1
ATOM 775 C C . GLY A 1 111 ? -6.857 -1.903 -2.199 1.00 98.69 111 GLY A C 1
ATOM 776 O O . GLY A 1 111 ? -7.261 -0.740 -2.253 1.00 98.69 111 GLY A O 1
ATOM 777 N N . PHE A 1 112 ? -5.578 -2.228 -2.401 1.00 98.88 112 PHE A N 1
ATOM 778 C CA . PHE A 1 112 ? -4.540 -1.264 -2.786 1.00 98.88 112 PHE A CA 1
ATOM 779 C C . PHE A 1 112 ? -4.193 -1.316 -4.273 1.00 98.88 112 PHE A C 1
ATOM 781 O O . PHE A 1 112 ? -4.352 -2.344 -4.934 1.00 98.88 112 PHE A O 1
ATOM 788 N N . THR A 1 113 ? -3.604 -0.224 -4.756 1.00 98.75 113 THR A N 1
ATOM 789 C CA . THR A 1 113 ? -2.614 -0.270 -5.836 1.00 98.75 113 THR A CA 1
ATOM 790 C C . THR A 1 113 ? -1.214 -0.287 -5.208 1.00 98.75 113 THR A C 1
ATOM 792 O O . THR A 1 113 ? -0.928 0.500 -4.306 1.00 98.75 113 THR A O 1
ATOM 795 N N . ILE A 1 114 ? -0.334 -1.178 -5.660 1.00 98.75 114 ILE A N 1
ATOM 796 C CA . ILE A 1 114 ? 1.045 -1.324 -5.176 1.00 98.75 114 ILE A CA 1
ATOM 797 C C . ILE A 1 114 ? 1.984 -1.196 -6.372 1.00 98.75 114 ILE A C 1
ATOM 799 O O . ILE A 1 114 ? 1.852 -1.952 -7.337 1.00 98.75 114 ILE A O 1
ATOM 803 N N . THR A 1 115 ? 2.935 -0.266 -6.295 1.00 98.06 115 THR A N 1
ATOM 804 C CA . THR A 1 115 ? 3.894 0.000 -7.375 1.00 98.06 115 THR A CA 1
ATOM 805 C C . THR A 1 115 ? 5.328 0.053 -6.862 1.00 98.06 115 THR A C 1
ATOM 807 O O . THR A 1 115 ? 5.591 0.476 -5.733 1.00 98.06 115 THR A O 1
ATOM 810 N N . ASN A 1 116 ? 6.282 -0.397 -7.679 1.00 96.56 116 ASN A N 1
ATOM 811 C CA . ASN A 1 116 ? 7.692 -0.371 -7.312 1.00 96.56 116 ASN A CA 1
ATOM 812 C C . ASN A 1 116 ? 8.584 -0.353 -8.549 1.00 96.56 116 ASN A C 1
ATOM 814 O O . ASN A 1 116 ? 8.720 -1.365 -9.225 1.00 96.56 116 ASN A O 1
ATOM 818 N N . SER A 1 117 ? 9.251 0.766 -8.800 1.00 94.56 117 SER A N 1
ATOM 819 C CA . SER A 1 117 ? 10.232 0.869 -9.875 1.00 94.56 117 SER A CA 1
ATOM 820 C C . SER A 1 117 ? 11.603 1.132 -9.272 1.00 94.56 117 SER A C 1
ATOM 822 O O . SER A 1 117 ? 11.810 2.154 -8.615 1.00 94.56 117 SER A O 1
ATOM 824 N N . VAL A 1 118 ? 12.557 0.240 -9.530 1.00 93.44 118 VAL A N 1
ATOM 825 C CA . VAL A 1 118 ? 13.933 0.357 -9.028 1.00 93.44 118 VAL A CA 1
ATOM 826 C C . VAL A 1 118 ? 14.923 0.474 -10.180 1.00 93.44 118 VAL A C 1
ATOM 828 O O . VAL A 1 118 ? 14.728 -0.097 -11.248 1.00 93.44 118 VAL A O 1
ATOM 831 N N . THR A 1 119 ? 16.014 1.201 -9.970 1.00 91.88 119 THR A N 1
ATOM 832 C CA . THR A 1 119 ? 17.105 1.364 -10.942 1.00 91.88 119 THR A CA 1
ATOM 833 C C . THR A 1 119 ? 18.239 0.359 -10.748 1.00 91.88 119 THR A C 1
ATOM 835 O O . THR A 1 119 ? 19.102 0.249 -11.617 1.00 91.88 119 THR A O 1
ATOM 838 N N . ALA A 1 120 ? 18.239 -0.379 -9.632 1.00 90.25 120 ALA A N 1
ATOM 839 C CA . ALA A 1 120 ? 19.208 -1.429 -9.328 1.00 90.25 120 ALA A CA 1
ATOM 840 C C . ALA A 1 120 ? 18.607 -2.507 -8.408 1.00 90.25 120 ALA A C 1
ATOM 842 O O . ALA A 1 120 ? 18.014 -2.175 -7.376 1.00 90.25 120 ALA A O 1
ATOM 843 N N . ASN A 1 121 ? 18.890 -3.779 -8.697 1.00 91.06 121 ASN A N 1
ATOM 844 C CA . ASN A 1 121 ? 18.379 -5.001 -8.067 1.00 91.06 121 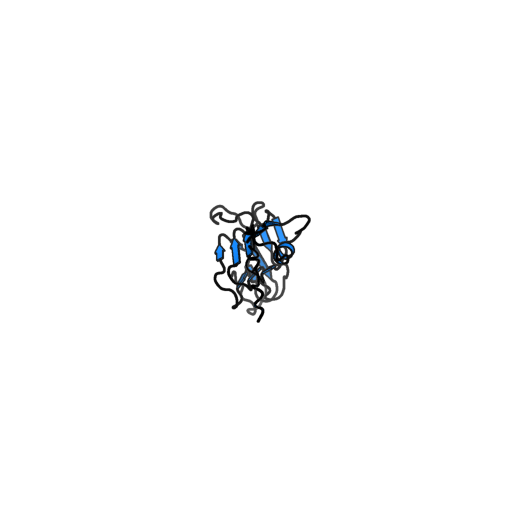ASN A CA 1
ATOM 845 C C . ASN A 1 121 ? 16.880 -5.258 -8.331 1.00 91.06 121 ASN A C 1
ATOM 847 O O . ASN A 1 121 ? 16.331 -4.844 -9.348 1.00 91.06 121 ASN A O 1
ATOM 851 N N . ALA A 1 122 ? 16.216 -6.036 -7.473 1.00 92.38 122 ALA A N 1
ATOM 852 C CA . ALA A 1 122 ? 14.852 -6.502 -7.711 1.00 92.38 122 ALA A CA 1
ATOM 853 C C . ALA A 1 122 ? 13.796 -5.498 -7.221 1.00 92.38 122 ALA A C 1
ATOM 855 O O . ALA A 1 122 ? 13.751 -5.180 -6.031 1.00 92.38 122 ALA A O 1
ATOM 856 N N . ALA A 1 123 ? 12.892 -5.067 -8.105 1.00 95.00 123 ALA A N 1
ATOM 857 C CA . ALA A 1 123 ? 11.634 -4.456 -7.688 1.00 95.00 123 ALA A CA 1
ATOM 858 C C . ALA A 1 123 ? 10.741 -5.536 -7.074 1.00 95.00 123 ALA A C 1
ATOM 860 O O . ALA A 1 123 ? 10.398 -6.511 -7.740 1.00 95.00 123 ALA A O 1
ATOM 861 N N . ILE A 1 124 ? 10.364 -5.375 -5.808 1.00 96.69 124 ILE A N 1
ATOM 862 C CA . ILE A 1 124 ? 9.486 -6.324 -5.118 1.00 96.69 124 ILE A CA 1
ATOM 863 C C . ILE A 1 124 ? 8.231 -5.583 -4.654 1.00 96.69 124 ILE A C 1
ATOM 865 O O . ILE A 1 124 ? 8.340 -4.583 -3.945 1.00 96.69 124 ILE A O 1
ATOM 869 N N . GLY A 1 125 ? 7.045 -6.038 -5.052 1.00 97.88 125 GLY A N 1
ATOM 870 C CA . GLY A 1 125 ? 5.778 -5.457 -4.602 1.00 97.88 125 GLY A CA 1
ATOM 871 C C . GLY A 1 125 ? 5.514 -5.802 -3.139 1.00 97.88 125 GLY A C 1
ATOM 872 O O . GLY A 1 125 ? 5.567 -4.945 -2.258 1.00 97.88 125 GLY A O 1
ATOM 873 N N . LEU A 1 126 ? 5.297 -7.079 -2.857 1.00 98.06 126 LEU A N 1
ATOM 874 C CA . LEU A 1 126 ? 5.051 -7.599 -1.518 1.00 98.06 126 LEU A CA 1
ATOM 875 C C . LEU A 1 126 ? 5.973 -8.789 -1.245 1.00 98.06 126 LEU A C 1
ATOM 877 O O . LEU A 1 126 ? 6.303 -9.536 -2.150 1.00 98.06 126 LEU A O 1
ATOM 881 N N . ASN A 1 127 ? 6.410 -8.965 -0.002 1.00 96.88 127 ASN A N 1
ATOM 882 C CA . ASN A 1 127 ? 7.168 -10.138 0.425 1.00 96.88 127 ASN A CA 1
ATOM 883 C C . ASN A 1 127 ? 6.573 -10.709 1.715 1.00 96.88 127 ASN A C 1
ATOM 885 O O . ASN A 1 127 ? 6.367 -9.978 2.688 1.00 96.88 127 ASN A O 1
ATOM 889 N N . ILE A 1 128 ? 6.341 -12.019 1.739 1.00 96.06 128 ILE A N 1
ATOM 890 C CA . ILE A 1 128 ? 5.850 -12.759 2.903 1.00 96.06 128 ILE A CA 1
ATOM 891 C C . ILE A 1 128 ? 7.016 -13.548 3.507 1.00 96.06 128 ILE A C 1
ATOM 893 O O . ILE A 1 128 ? 7.493 -14.527 2.935 1.00 96.06 128 ILE A O 1
ATOM 897 N N . LYS A 1 129 ? 7.487 -13.142 4.692 1.00 92.44 129 LYS A N 1
ATOM 898 C CA . LYS A 1 129 ? 8.579 -13.839 5.389 1.00 92.44 129 LYS A CA 1
ATOM 899 C C . LYS A 1 129 ? 8.086 -15.139 6.018 1.00 92.44 129 LYS A C 1
ATOM 901 O O . LYS A 1 129 ? 6.958 -15.203 6.498 1.00 92.44 129 LYS A O 1
ATOM 906 N N . GLY A 1 130 ? 8.973 -16.135 6.111 1.00 75.12 130 GLY A N 1
ATOM 907 C CA . GLY A 1 130 ? 8.672 -17.515 6.536 1.00 75.12 130 GLY A CA 1
ATOM 908 C C . GLY A 1 130 ? 8.124 -17.723 7.958 1.00 75.12 130 GLY A C 1
ATOM 909 O O . GLY A 1 130 ? 7.868 -18.859 8.336 1.00 75.12 130 GLY A O 1
ATOM 910 N N . VAL A 1 131 ? 7.927 -16.659 8.742 1.00 73.56 131 VAL A N 1
ATOM 911 C CA . VAL A 1 131 ? 7.173 -16.686 10.012 1.00 73.56 131 VAL A CA 1
ATOM 912 C C . VAL A 1 131 ? 5.677 -16.400 9.826 1.00 73.56 131 VAL A C 1
ATOM 914 O O . VAL A 1 131 ? 4.923 -16.409 10.793 1.00 73.56 131 VAL A O 1
ATOM 917 N N . SER A 1 132 ? 5.250 -16.102 8.600 1.00 79.81 132 SER A N 1
ATOM 918 C CA . SER A 1 132 ? 3.878 -15.716 8.284 1.00 79.81 132 SER A CA 1
ATOM 919 C C . SER A 1 132 ? 3.096 -16.932 7.798 1.00 79.81 132 SER A C 1
ATOM 921 O O . SER A 1 132 ? 3.432 -17.525 6.774 1.00 79.81 132 SER A O 1
ATOM 923 N N . ASN A 1 133 ? 2.037 -17.285 8.515 1.00 88.62 133 ASN A N 1
ATOM 924 C CA . ASN A 1 133 ? 1.000 -18.210 8.067 1.00 88.62 133 ASN A CA 1
ATOM 925 C C . ASN A 1 133 ? -0.309 -17.445 7.843 1.00 88.62 133 ASN A C 1
ATOM 927 O O . ASN A 1 133 ? -0.578 -16.452 8.520 1.00 88.62 133 ASN A O 1
ATOM 931 N N . ASP A 1 134 ? -1.112 -17.907 6.886 1.00 93.12 134 ASP A N 1
ATOM 932 C CA . ASP A 1 134 ? -2.462 -17.386 6.637 1.00 93.12 134 ASP A CA 1
ATOM 933 C C . ASP A 1 134 ? -2.500 -15.887 6.271 1.00 93.12 134 ASP A C 1
ATOM 935 O O . ASP A 1 134 ? -3.411 -15.152 6.650 1.00 93.12 134 ASP A O 1
ATOM 939 N N . ALA A 1 135 ? -1.489 -15.414 5.531 1.00 95.88 135 ALA A N 1
ATOM 940 C CA . ALA A 1 135 ? -1.531 -14.091 4.920 1.00 95.88 135 ALA A CA 1
ATOM 941 C C . ALA A 1 135 ? -2.548 -14.078 3.765 1.00 95.88 135 ALA A C 1
ATOM 943 O O . ALA A 1 135 ? -2.472 -14.901 2.852 1.00 95.88 135 ALA A O 1
ATOM 944 N N . LEU A 1 136 ? -3.479 -13.126 3.795 1.00 97.31 136 LEU A N 1
ATOM 945 C CA . LEU A 1 136 ? -4.519 -12.950 2.787 1.00 97.31 136 LEU A CA 1
ATOM 946 C C . LEU A 1 136 ? -4.242 -11.687 1.973 1.00 97.31 136 LEU A C 1
ATOM 948 O O . LEU A 1 136 ? -4.405 -10.570 2.461 1.00 97.31 136 LEU A O 1
ATOM 952 N N . ILE A 1 137 ? -3.820 -11.874 0.725 1.00 97.81 137 ILE A N 1
ATOM 953 C CA . ILE A 1 137 ? -3.541 -10.787 -0.218 1.00 97.81 137 ILE A CA 1
ATOM 954 C C . ILE A 1 137 ? -4.650 -10.795 -1.261 1.00 97.81 137 ILE A C 1
ATOM 956 O O . ILE A 1 137 ? -4.670 -11.657 -2.138 1.00 97.81 137 ILE A O 1
ATOM 960 N N . GLN A 1 138 ? -5.596 -9.869 -1.152 1.00 97.94 138 GLN A N 1
ATOM 961 C CA . GLN A 1 138 ? -6.798 -9.885 -1.983 1.00 97.94 138 GLN A CA 1
ATOM 962 C C . GLN A 1 138 ? -7.106 -8.517 -2.567 1.00 97.94 138 GLN A C 1
ATOM 964 O O . GLN A 1 138 ? -6.758 -7.496 -1.995 1.00 97.94 138 GLN A O 1
ATOM 969 N N . TYR A 1 139 ? -7.737 -8.505 -3.739 1.00 98.38 139 TYR A N 1
ATOM 970 C CA . TYR A 1 139 ? -8.188 -7.281 -4.405 1.00 98.38 139 TYR A CA 1
ATOM 971 C C . TYR A 1 139 ? -7.127 -6.168 -4.489 1.00 98.38 139 TYR A C 1
ATOM 973 O O . TYR A 1 139 ? -7.452 -4.985 -4.456 1.00 98.38 139 TYR A O 1
ATOM 981 N N . ASN A 1 140 ? -5.854 -6.535 -4.613 1.00 98.56 140 ASN A N 1
ATOM 982 C CA . ASN A 1 140 ? -4.778 -5.584 -4.855 1.00 98.56 140 ASN A CA 1
ATOM 983 C C . ASN A 1 140 ? -4.438 -5.563 -6.346 1.00 98.56 140 ASN A C 1
ATOM 985 O O . ASN A 1 140 ? -4.548 -6.582 -7.032 1.00 98.56 140 ASN A O 1
ATOM 989 N N . ILE A 1 141 ? -4.000 -4.408 -6.832 1.00 98.50 141 ILE A N 1
ATOM 990 C CA . ILE A 1 141 ? -3.403 -4.236 -8.153 1.00 98.50 141 ILE A CA 1
ATOM 991 C C . ILE A 1 141 ? -1.898 -4.078 -7.945 1.00 98.50 141 ILE A C 1
ATOM 993 O O . ILE A 1 141 ? -1.472 -3.149 -7.267 1.00 98.50 141 ILE A O 1
ATOM 997 N N . PHE A 1 142 ? -1.102 -4.976 -8.518 1.00 98.25 142 PHE A N 1
ATOM 998 C CA . PHE A 1 142 ? 0.348 -4.811 -8.615 1.00 98.25 142 PHE A CA 1
ATOM 999 C C . PHE A 1 142 ? 0.655 -4.289 -10.012 1.00 98.25 142 PHE A C 1
ATOM 1001 O O . PHE A 1 142 ? 0.377 -4.979 -10.994 1.00 98.25 142 PHE A O 1
ATOM 1008 N N . ASP A 1 143 ? 1.174 -3.071 -10.099 1.00 96.69 143 ASP A N 1
ATOM 1009 C CA . ASP A 1 143 ? 1.389 -2.367 -11.363 1.00 96.69 143 ASP A CA 1
ATOM 1010 C C . ASP A 1 143 ? 2.727 -1.630 -11.338 1.00 96.69 143 ASP A C 1
ATOM 1012 O O . ASP A 1 143 ? 3.145 -1.139 -10.291 1.00 96.69 143 ASP A O 1
ATOM 1016 N N . GLY A 1 144 ? 3.425 -1.585 -12.472 1.00 95.12 144 GLY A N 1
ATOM 1017 C CA . GLY A 1 144 ? 4.767 -0.998 -12.554 1.00 95.12 144 GLY A CA 1
ATOM 1018 C C . GLY A 1 144 ? 5.734 -1.573 -11.514 1.00 95.12 144 GLY A C 1
ATOM 1019 O O . GLY A 1 144 ? 6.384 -0.818 -10.790 1.00 95.12 144 GLY A O 1
ATOM 1020 N N . ILE A 1 145 ? 5.761 -2.906 -11.372 1.00 96.56 145 ILE A N 1
ATOM 1021 C CA . ILE A 1 145 ? 6.791 -3.611 -10.600 1.00 96.56 145 ILE A CA 1
ATOM 1022 C C . ILE A 1 145 ? 7.972 -3.847 -11.545 1.00 96.56 145 ILE A C 1
ATOM 1024 O O . ILE A 1 145 ? 8.056 -4.890 -12.191 1.00 96.56 145 ILE A O 1
ATOM 1028 N N . ASP A 1 146 ? 8.849 -2.851 -11.652 1.00 93.50 146 ASP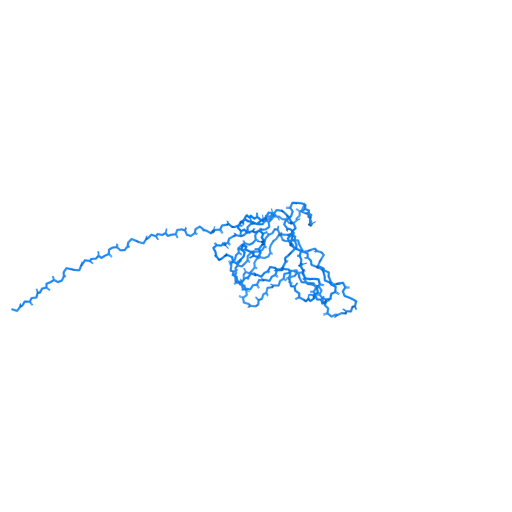 A N 1
ATOM 1029 C CA . ASP A 1 146 ? 9.839 -2.743 -12.722 1.00 93.50 146 ASP A CA 1
ATOM 1030 C C . ASP A 1 146 ? 11.270 -2.655 -12.178 1.00 93.50 146 ASP A C 1
ATOM 1032 O O . ASP A 1 146 ? 11.636 -1.739 -11.438 1.00 93.50 146 ASP A O 1
ATOM 1036 N N . THR A 1 147 ? 12.123 -3.586 -12.603 1.00 92.38 147 THR A N 1
ATOM 1037 C CA . THR A 1 147 ? 13.579 -3.451 -12.473 1.00 92.38 147 THR A CA 1
ATOM 1038 C C . THR A 1 147 ? 14.119 -2.803 -13.745 1.00 92.38 147 THR A C 1
ATOM 1040 O O . THR A 1 147 ? 14.114 -3.414 -14.811 1.00 92.38 147 THR A O 1
ATOM 1043 N N . LEU A 1 148 ? 14.613 -1.570 -13.629 1.00 89.44 148 LEU A N 1
ATOM 1044 C CA . LEU A 1 148 ? 15.167 -0.780 -14.736 1.00 89.44 148 LEU A CA 1
ATOM 1045 C C . LEU A 1 148 ? 16.683 -0.984 -14.931 1.00 89.44 148 LEU A C 1
ATOM 1047 O O . LEU A 1 148 ? 17.298 -0.298 -15.748 1.00 89.44 148 LEU A O 1
ATOM 1051 N N . GLU A 1 149 ? 17.306 -1.889 -14.170 1.00 84.31 149 GLU A N 1
ATOM 1052 C CA . GLU A 1 149 ? 18.741 -2.170 -14.263 1.00 84.31 149 GLU A CA 1
ATOM 1053 C C . GLU A 1 149 ? 19.109 -2.814 -15.609 1.00 84.31 149 GLU A C 1
ATOM 1055 O O . GLU A 1 149 ? 18.518 -3.805 -16.042 1.00 84.31 149 GLU A O 1
ATOM 1060 N N . ALA A 1 150 ? 20.153 -2.290 -16.254 1.00 68.56 150 ALA A N 1
ATOM 1061 C CA . ALA A 1 150 ? 20.754 -2.903 -17.431 1.00 68.56 150 ALA A CA 1
ATOM 1062 C C . ALA A 1 150 ? 21.706 -4.039 -17.010 1.00 68.56 150 ALA A C 1
ATOM 1064 O O . ALA A 1 150 ? 22.914 -3.847 -16.897 1.00 68.56 150 ALA A O 1
ATOM 1065 N N . GLY A 1 151 ? 21.161 -5.229 -16.760 1.00 67.62 151 GLY A N 1
ATOM 1066 C CA . GLY A 1 151 ? 21.938 -6.400 -16.343 1.00 67.62 151 GLY A CA 1
ATOM 1067 C C . GLY A 1 151 ? 21.143 -7.283 -15.385 1.00 67.62 151 GLY A C 1
ATOM 1068 O O . GLY A 1 151 ? 20.486 -6.797 -14.479 1.00 67.62 151 GLY A O 1
ATOM 1069 N N . SER A 1 152 ? 21.170 -8.595 -15.610 1.00 63.19 152 SER A N 1
ATOM 1070 C CA . SER A 1 152 ? 20.270 -9.608 -15.026 1.00 63.19 152 SER A CA 1
ATOM 1071 C C . SER A 1 152 ? 20.483 -9.915 -13.524 1.00 63.19 152 SER A C 1
ATOM 1073 O O . SER A 1 152 ? 20.465 -11.084 -13.133 1.00 63.19 152 SER A O 1
ATOM 1075 N N . THR A 1 153 ? 20.732 -8.929 -12.662 1.00 69.75 153 THR A N 1
ATOM 1076 C CA . THR A 1 153 ? 20.958 -9.177 -11.222 1.00 69.75 153 THR A CA 1
ATOM 1077 C C . THR A 1 153 ? 19.665 -9.129 -10.397 1.00 69.75 153 THR A C 1
ATOM 1079 O O . THR A 1 153 ? 19.572 -9.814 -9.379 1.00 69.75 153 THR A O 1
ATOM 1082 N N . GLY A 1 154 ? 18.644 -8.392 -10.848 1.00 74.81 154 GLY A N 1
ATOM 1083 C CA . GLY A 1 154 ? 17.337 -8.291 -10.197 1.00 74.81 154 GLY A CA 1
ATOM 1084 C C . GLY A 1 154 ? 16.197 -8.764 -11.091 1.00 74.81 154 GLY A C 1
ATOM 1085 O O . GLY A 1 154 ? 16.046 -8.283 -12.210 1.00 74.81 154 GLY A O 1
ATOM 1086 N N . ILE A 1 155 ? 15.379 -9.691 -10.594 1.00 86.38 155 ILE A N 1
ATOM 1087 C CA . ILE A 1 155 ? 14.116 -10.075 -11.233 1.00 86.38 155 ILE A CA 1
ATOM 1088 C C . ILE A 1 155 ? 12.997 -9.377 -10.469 1.00 86.38 155 ILE A C 1
ATOM 1090 O O . ILE A 1 155 ? 12.904 -9.522 -9.251 1.00 86.38 155 ILE A O 1
ATOM 1094 N N . ALA A 1 156 ? 12.164 -8.624 -11.183 1.00 91.62 156 ALA A N 1
ATOM 1095 C CA . ALA A 1 156 ? 10.982 -8.015 -10.601 1.00 91.62 156 ALA A CA 1
ATOM 1096 C C . ALA A 1 156 ? 9.991 -9.089 -10.123 1.00 91.62 156 ALA A C 1
ATOM 1098 O O . ALA A 1 156 ? 9.733 -10.070 -10.825 1.00 91.62 156 ALA A O 1
ATOM 1099 N N . GLN A 1 157 ? 9.426 -8.900 -8.934 1.00 94.69 157 GLN A N 1
ATOM 1100 C CA . GLN A 1 157 ? 8.513 -9.849 -8.302 1.00 94.69 157 GLN A CA 1
ATOM 1101 C C . GLN A 1 157 ? 7.328 -9.111 -7.680 1.00 94.69 157 GLN A C 1
ATOM 1103 O O . GLN A 1 157 ? 7.494 -8.260 -6.811 1.00 94.69 157 GLN A O 1
ATOM 1108 N N . ALA A 1 158 ? 6.110 -9.452 -8.096 1.00 94.06 158 ALA A N 1
ATOM 1109 C CA . ALA A 1 158 ? 4.908 -8.836 -7.539 1.00 94.06 158 ALA A CA 1
ATOM 1110 C C . ALA A 1 158 ? 4.655 -9.253 -6.075 1.00 94.06 158 ALA A C 1
ATOM 1112 O O . ALA A 1 158 ? 4.435 -8.380 -5.238 1.00 94.06 158 ALA A O 1
ATOM 1113 N N . VAL A 1 159 ? 4.718 -10.558 -5.768 1.00 91.81 159 VAL A N 1
ATOM 1114 C CA . VAL A 1 159 ? 4.520 -11.160 -4.429 1.00 91.81 159 VAL A CA 1
ATOM 1115 C C . VAL A 1 159 ? 5.509 -12.294 -4.212 1.00 91.81 159 VAL A C 1
ATOM 1117 O O . VAL A 1 159 ? 5.755 -13.027 -5.197 1.00 91.81 159 VAL A O 1
#

Sequence (159 aa):
MNIKSLLATSLLTTIVAFNARATTCSVPSAGYPTIQAAIDDSSCAVVNVAPGLYPENVFIPRSVVLNGSQAGQPVAGRTSGSPAESTIVGSNPTGSMPVIVINAANVTVDGFTITNSVTANAAIGLNIKGVSNDALIQYNIFDGIDTLEAGSTGIAQAV

Foldseek 3Di:
DDDDDDDPPPDDDDDDDPPLDQDEAEEPDPQRVAPQSLLPPPSHQEYEYFQDEHAAQHERQEAHEYHWLQFPPALVPDDAPPSSAHEQEHNAQEDAGESYEYNYENHEDGGHEFEYHHAYAEQEHYYYDPRYDHYHYPRYHDPHQYHNYPDDRHDRYDD